Protein AF-A0A6I4MRI5-F1 (afdb_monomer)

Mean predicted aligned error: 11.66 Å

Radius of gyration: 29.88 Å; Cα contacts (8 Å, |Δi|>4): 204; chains: 1; bounding box: 65×43×69 Å

Structure (mmCIF, N/CA/C/O backbone):
data_AF-A0A6I4MRI5-F1
#
_entry.id   AF-A0A6I4MRI5-F1
#
loop_
_atom_site.group_PDB
_atom_site.id
_atom_site.type_symbol
_atom_site.label_atom_id
_atom_site.label_alt_id
_atom_site.label_comp_id
_atom_site.label_asym_id
_atom_site.label_entity_id
_atom_site.label_seq_id
_atom_site.pdbx_PDB_ins_code
_atom_site.Cartn_x
_atom_site.Cartn_y
_atom_site.Cartn_z
_atom_site.occupancy
_atom_site.B_iso_or_equiv
_atom_site.auth_seq_id
_atom_site.auth_comp_id
_atom_site.auth_asym_id
_atom_site.auth_atom_id
_atom_site.pdbx_PDB_model_num
ATOM 1 N N . MET A 1 1 ? 29.140 -4.963 -27.428 1.00 33.81 1 MET A N 1
ATOM 2 C CA . MET A 1 1 ? 29.908 -4.301 -26.354 1.00 33.81 1 MET A CA 1
ATOM 3 C C . MET A 1 1 ? 29.291 -2.925 -26.200 1.00 33.81 1 MET A C 1
ATOM 5 O O . MET A 1 1 ? 29.576 -2.049 -27.002 1.00 33.81 1 MET A O 1
ATOM 9 N N . PHE A 1 2 ? 28.302 -2.810 -25.313 1.00 41.22 2 PHE A N 1
ATOM 10 C CA . PHE A 1 2 ? 27.598 -1.553 -25.073 1.00 41.22 2 PHE A CA 1
ATOM 11 C C . PHE A 1 2 ? 28.586 -0.603 -24.410 1.00 41.22 2 PHE A C 1
ATOM 13 O O . PHE A 1 2 ? 29.162 -0.953 -23.381 1.00 41.22 2 PHE A O 1
ATOM 20 N N . ILE A 1 3 ? 28.848 0.545 -25.030 1.00 43.72 3 ILE A N 1
ATOM 21 C CA . ILE A 1 3 ? 29.574 1.599 -24.335 1.00 43.72 3 ILE A CA 1
ATOM 22 C C . ILE A 1 3 ? 28.574 2.204 -23.367 1.00 43.72 3 ILE A C 1
ATOM 24 O O . ILE A 1 3 ? 27.650 2.912 -23.763 1.00 43.72 3 ILE A O 1
ATOM 28 N N . ASP A 1 4 ? 28.740 1.807 -22.114 1.00 46.06 4 ASP A N 1
ATOM 29 C CA . ASP A 1 4 ? 28.057 2.353 -20.960 1.00 46.06 4 ASP A CA 1
ATOM 30 C C . ASP A 1 4 ? 28.423 3.843 -20.896 1.00 46.06 4 ASP A C 1
ATOM 32 O O . ASP A 1 4 ? 29.516 4.224 -20.474 1.00 46.06 4 ASP A O 1
ATOM 36 N N . LEU A 1 5 ? 27.558 4.697 -21.446 1.00 52.69 5 LEU A N 1
ATOM 37 C CA . LEU A 1 5 ? 27.639 6.129 -21.191 1.00 52.69 5 LEU A CA 1
ATOM 38 C C . LEU A 1 5 ? 27.436 6.301 -19.681 1.00 52.69 5 LEU A C 1
ATOM 40 O O . LEU A 1 5 ? 26.441 5.790 -19.161 1.00 52.69 5 LEU A O 1
ATOM 44 N N . PRO A 1 6 ? 28.331 6.992 -18.956 1.00 48.09 6 PRO A N 1
ATOM 45 C CA . PRO A 1 6 ? 28.143 7.176 -17.526 1.00 48.09 6 PRO A CA 1
ATOM 46 C C . PRO A 1 6 ? 26.797 7.883 -17.275 1.00 48.09 6 PRO A C 1
ATOM 48 O O . PRO A 1 6 ? 26.448 8.814 -18.005 1.00 48.09 6 PRO A O 1
ATOM 51 N N . PRO A 1 7 ? 26.026 7.478 -16.248 1.00 48.84 7 PRO A N 1
ATOM 52 C CA . PRO A 1 7 ? 24.670 7.977 -15.989 1.00 48.84 7 PRO A CA 1
ATOM 53 C C . PRO A 1 7 ? 24.622 9.432 -15.474 1.00 48.84 7 PRO A C 1
ATOM 55 O O . PRO A 1 7 ? 23.626 9.853 -14.889 1.00 48.84 7 PRO A O 1
ATOM 58 N N . GLY A 1 8 ? 25.689 10.210 -15.664 1.00 55.56 8 GLY A N 1
ATOM 59 C CA . GLY A 1 8 ? 25.851 11.563 -15.145 1.00 55.56 8 GLY A CA 1
ATOM 60 C C . GLY A 1 8 ? 26.642 12.469 -16.094 1.00 55.56 8 GLY A C 1
ATOM 61 O O . GLY A 1 8 ? 27.151 12.008 -17.116 1.00 55.56 8 GLY A O 1
ATOM 62 N N . PRO A 1 9 ? 26.732 13.773 -15.783 1.00 55.09 9 PRO A N 1
ATOM 63 C CA . PRO A 1 9 ? 27.431 14.737 -16.623 1.00 55.09 9 PRO A CA 1
ATOM 64 C C . PRO A 1 9 ? 28.915 14.359 -16.771 1.00 55.09 9 PRO A C 1
ATOM 66 O O . PRO A 1 9 ? 29.628 14.225 -15.777 1.00 55.09 9 PRO A O 1
ATOM 69 N N . ILE A 1 10 ? 29.379 14.195 -18.013 1.00 59.12 10 ILE A N 1
ATOM 70 C CA . ILE A 1 10 ? 30.791 13.939 -18.330 1.00 59.12 10 ILE A CA 1
ATOM 71 C C . ILE A 1 10 ? 31.568 15.254 -18.367 1.00 59.12 10 ILE A C 1
ATOM 73 O O . ILE A 1 10 ? 31.072 16.263 -18.874 1.00 59.12 10 ILE A O 1
ATOM 77 N N . ARG A 1 11 ? 32.792 15.250 -17.829 1.00 55.69 11 ARG A N 1
ATOM 78 C CA . ARG A 1 11 ? 33.719 16.379 -17.961 1.00 55.69 11 ARG A CA 1
ATOM 79 C C . ARG A 1 11 ? 34.261 16.405 -19.387 1.00 55.69 11 ARG A C 1
ATOM 81 O O . ARG A 1 11 ? 34.848 15.425 -19.842 1.00 55.69 11 ARG A O 1
ATOM 88 N N . MET A 1 12 ? 34.051 17.513 -20.089 1.00 55.28 12 MET A N 1
ATOM 89 C CA . MET A 1 12 ? 34.521 17.724 -21.458 1.00 55.28 12 MET A CA 1
ATOM 90 C C . MET A 1 12 ? 35.443 18.948 -21.466 1.00 55.28 12 MET A C 1
ATOM 92 O O . MET A 1 12 ? 34.992 20.018 -21.084 1.00 55.28 12 MET A O 1
ATOM 96 N N . TYR A 1 13 ? 36.706 18.748 -21.873 1.00 51.31 13 TYR A N 1
ATOM 97 C CA . TYR A 1 13 ? 37.784 19.733 -22.112 1.00 51.31 13 TYR A CA 1
ATOM 98 C C . TYR A 1 13 ? 37.975 20.851 -21.056 1.00 51.31 13 TYR A C 1
ATOM 100 O O . TYR A 1 13 ? 37.139 21.735 -20.901 1.00 51.31 13 TYR A O 1
ATOM 108 N N . GLU A 1 14 ? 39.131 20.874 -20.382 1.00 48.59 14 GLU A N 1
ATOM 109 C CA . GLU A 1 14 ? 39.659 22.125 -19.816 1.00 48.59 14 GLU A CA 1
ATOM 110 C C . GLU A 1 14 ? 40.300 22.916 -20.963 1.00 48.59 14 GLU A C 1
ATOM 112 O O . GLU A 1 14 ? 41.334 22.508 -21.496 1.00 48.59 14 GLU A O 1
ATOM 117 N N . ASP A 1 15 ? 39.685 24.028 -21.371 1.00 49.97 15 ASP A N 1
ATOM 118 C CA . ASP A 1 15 ? 40.381 25.002 -22.206 1.00 49.97 15 ASP A CA 1
ATOM 119 C C . ASP A 1 15 ? 41.461 25.672 -21.345 1.00 49.97 15 ASP A C 1
ATOM 121 O O . ASP A 1 15 ? 41.125 26.264 -20.316 1.00 49.97 15 ASP A O 1
ATOM 125 N N . PRO A 1 16 ? 42.753 25.616 -21.721 1.00 53.06 16 PRO A N 1
ATOM 126 C CA . PRO A 1 16 ? 43.812 26.287 -20.970 1.00 53.06 16 PRO A CA 1
ATOM 127 C C . PRO A 1 16 ? 43.633 27.816 -20.877 1.00 53.06 16 PRO A C 1
ATOM 129 O O . PRO A 1 16 ? 44.364 28.461 -20.123 1.00 53.06 16 PRO A O 1
ATOM 132 N N . TYR A 1 17 ? 42.673 28.398 -21.606 1.00 54.81 17 TYR A N 1
ATOM 133 C CA . TYR A 1 17 ? 42.327 29.817 -21.585 1.00 54.81 17 TYR A CA 1
ATOM 134 C C . TYR A 1 17 ? 40.904 30.134 -21.076 1.00 54.81 17 TYR A C 1
ATOM 136 O O . TYR A 1 17 ? 40.601 31.320 -20.930 1.00 54.81 17 TYR A O 1
ATOM 144 N N . ASP A 1 18 ? 40.051 29.144 -20.761 1.00 52.28 18 ASP A N 1
ATOM 145 C CA . ASP A 1 18 ? 38.676 29.366 -20.263 1.00 52.28 18 ASP A CA 1
ATOM 146 C C . ASP A 1 18 ? 38.301 28.386 -19.115 1.00 52.28 18 ASP A C 1
ATOM 148 O O . ASP A 1 18 ? 38.050 27.203 -19.354 1.00 52.28 18 ASP A O 1
ATOM 152 N N . PRO A 1 19 ? 38.298 28.843 -17.844 1.00 49.28 19 PRO A N 1
ATOM 153 C CA . PRO A 1 19 ? 38.380 27.974 -16.665 1.00 49.28 19 PRO A CA 1
ATOM 154 C C . PRO A 1 19 ? 37.096 27.337 -16.077 1.00 49.28 19 PRO A C 1
ATOM 156 O O . PRO A 1 19 ? 37.238 26.660 -15.053 1.00 49.28 19 PRO A O 1
ATOM 159 N N . PRO A 1 20 ? 35.850 27.467 -16.577 1.00 50.12 20 PRO A N 1
ATOM 160 C CA . PRO A 1 20 ? 34.783 26.619 -16.055 1.00 50.12 20 PRO A CA 1
ATOM 161 C C . PRO A 1 20 ? 34.774 25.259 -16.768 1.00 50.12 20 PRO A C 1
ATOM 163 O O . PRO A 1 20 ? 34.467 25.166 -17.952 1.00 50.12 20 PRO A O 1
ATOM 166 N N . VAL A 1 21 ? 35.045 24.189 -16.007 1.00 52.72 21 VAL A N 1
ATOM 167 C CA . VAL A 1 21 ? 34.838 22.784 -16.410 1.00 52.72 21 VAL A CA 1
ATOM 168 C C . VAL A 1 21 ? 33.462 22.640 -17.070 1.00 52.72 21 VAL A C 1
ATOM 170 O O . VAL A 1 21 ? 32.431 22.732 -16.398 1.00 52.72 21 VAL A O 1
ATOM 173 N N . SER A 1 22 ? 33.438 22.423 -18.386 1.00 49.62 22 SER A N 1
ATOM 174 C CA . SER A 1 22 ? 32.193 22.287 -19.134 1.00 49.62 22 SER A CA 1
ATOM 175 C C . SER A 1 22 ? 31.647 20.872 -18.961 1.00 49.62 22 SER A C 1
ATOM 177 O O . SER A 1 22 ? 32.184 19.886 -19.470 1.00 49.62 22 SER A O 1
ATOM 179 N N . TYR A 1 23 ? 30.567 20.760 -18.193 1.00 53.56 23 TYR A N 1
ATOM 180 C CA . TYR A 1 23 ? 29.761 19.549 -18.136 1.00 53.56 23 TYR A CA 1
ATOM 181 C C . TYR A 1 23 ? 28.760 19.604 -19.285 1.00 53.56 23 TYR A C 1
ATOM 183 O O . TYR A 1 23 ? 27.826 20.406 -19.262 1.00 53.56 23 TYR A O 1
ATOM 191 N N . SER A 1 24 ? 28.942 18.754 -20.293 1.00 56.44 24 SER A N 1
ATOM 192 C CA . SER A 1 24 ? 27.979 18.627 -21.388 1.00 56.44 24 SER A CA 1
ATOM 193 C C . SER A 1 24 ? 27.374 17.231 -21.399 1.00 56.44 24 SER A C 1
ATOM 195 O O . SER A 1 24 ? 28.030 16.240 -21.076 1.00 56.44 24 SER A O 1
ATOM 197 N N . TYR A 1 25 ? 26.085 17.153 -21.731 1.00 57.78 25 TYR A N 1
ATOM 198 C CA . TYR A 1 25 ? 25.455 15.864 -21.974 1.00 57.78 25 TYR A CA 1
ATOM 199 C C . TYR A 1 25 ? 26.025 15.283 -23.275 1.00 57.78 25 TYR A C 1
ATOM 201 O O . TYR A 1 25 ? 26.100 16.012 -24.271 1.00 57.78 25 TYR A O 1
ATOM 209 N N . PRO A 1 26 ? 26.422 13.999 -23.289 1.00 66.69 26 PRO A N 1
ATOM 210 C CA . PRO A 1 26 ? 26.902 13.345 -24.497 1.00 66.69 26 PRO A CA 1
ATOM 211 C C . PRO A 1 26 ? 25.845 13.474 -25.594 1.00 66.69 26 PRO A C 1
ATOM 213 O O . PRO A 1 26 ? 24.655 13.243 -25.360 1.00 66.69 26 PRO A O 1
ATOM 216 N N . GLN A 1 27 ? 26.274 13.879 -26.787 1.00 68.94 27 GLN A N 1
ATOM 217 C CA . GLN A 1 27 ? 25.355 14.060 -27.895 1.00 68.94 27 GLN A CA 1
ATOM 218 C C . GLN A 1 27 ? 24.817 12.699 -28.346 1.00 68.94 27 GLN A C 1
ATOM 220 O O . GLN A 1 27 ? 25.591 11.753 -28.528 1.00 68.94 27 GLN A O 1
ATOM 225 N N . PRO A 1 28 ? 23.492 12.576 -28.534 1.00 71.25 28 PRO A N 1
ATOM 226 C CA . PRO A 1 28 ? 22.912 11.353 -29.056 1.00 71.25 28 PRO A CA 1
ATOM 227 C C . PRO A 1 28 ? 23.473 11.067 -30.454 1.00 71.25 28 PRO A C 1
ATOM 229 O O . PRO A 1 28 ? 23.672 11.980 -31.251 1.00 71.25 28 PRO A O 1
ATOM 232 N N . GLY A 1 29 ? 23.731 9.792 -30.747 1.00 78.81 29 GLY A N 1
ATOM 233 C CA . GLY A 1 29 ? 24.264 9.380 -32.047 1.00 78.81 29 GLY A CA 1
ATOM 234 C C . GLY A 1 29 ? 25.791 9.381 -32.152 1.00 78.81 29 GLY A C 1
ATOM 235 O O . GLY A 1 29 ? 26.297 9.169 -33.247 1.00 78.81 29 GLY A O 1
ATOM 236 N N . PHE A 1 30 ? 26.535 9.574 -31.058 1.00 81.00 30 PHE A N 1
ATOM 237 C CA . PHE A 1 30 ? 27.999 9.468 -31.044 1.00 81.00 30 PHE A CA 1
ATOM 238 C C . PHE A 1 30 ? 28.494 8.435 -30.034 1.00 81.00 30 PHE A C 1
ATOM 240 O O . PHE A 1 30 ? 27.938 8.270 -28.948 1.00 81.00 30 PHE A O 1
ATOM 247 N N . LEU A 1 31 ? 29.569 7.746 -30.408 1.00 81.25 31 LEU A N 1
ATOM 248 C CA . LEU A 1 31 ? 30.321 6.858 -29.539 1.00 81.25 31 LEU A CA 1
ATOM 249 C C . LEU A 1 31 ? 31.353 7.682 -28.768 1.00 81.25 31 LEU A C 1
ATOM 251 O O . LEU A 1 31 ? 32.151 8.385 -29.387 1.00 81.25 31 LEU A O 1
ATOM 255 N N . TYR A 1 32 ? 31.364 7.562 -27.445 1.00 80.94 32 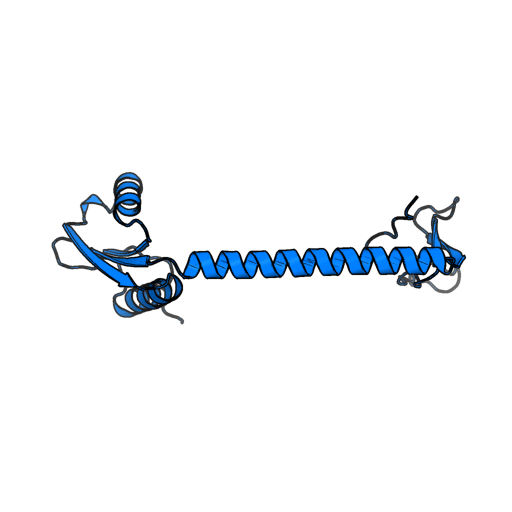TYR A N 1
ATOM 256 C CA . TYR A 1 32 ? 32.326 8.240 -26.578 1.00 80.94 32 TYR A CA 1
ATOM 257 C C . TYR A 1 32 ? 33.334 7.242 -26.008 1.00 80.94 32 TYR A C 1
ATOM 259 O O . TYR A 1 32 ? 32.973 6.108 -25.705 1.00 80.94 32 TYR A O 1
ATOM 267 N N . GLN A 1 33 ? 34.591 7.646 -25.850 1.00 81.00 33 GLN A N 1
ATOM 268 C CA . GLN A 1 33 ? 35.615 6.842 -25.172 1.00 81.00 33 GLN A CA 1
ATOM 269 C C . GLN A 1 33 ? 36.446 7.720 -24.230 1.00 81.00 33 GLN A C 1
ATOM 271 O O . GLN A 1 33 ? 36.592 8.915 -24.511 1.00 81.00 33 GLN A O 1
ATOM 276 N N . PRO A 1 34 ? 36.980 7.160 -23.127 1.00 80.25 34 PRO A N 1
ATOM 277 C CA . PRO A 1 34 ? 37.871 7.895 -22.242 1.00 80.25 34 PRO A CA 1
ATOM 278 C C . PRO A 1 34 ? 39.182 8.238 -22.962 1.00 80.25 34 PRO A C 1
ATOM 280 O O . PRO A 1 34 ? 39.722 7.419 -23.711 1.00 80.25 34 PRO A O 1
ATOM 283 N N . LEU A 1 35 ? 39.704 9.441 -22.732 1.00 77.75 35 LEU A N 1
ATOM 284 C CA . LEU A 1 35 ? 40.992 9.864 -23.268 1.00 77.75 35 LEU A CA 1
ATOM 285 C C . LEU A 1 35 ? 42.116 9.101 -22.552 1.00 77.75 35 LEU A C 1
ATOM 287 O O . LEU A 1 35 ? 42.139 9.039 -21.325 1.00 77.75 35 LEU A O 1
ATOM 291 N N . ALA A 1 36 ? 43.056 8.531 -23.310 1.00 77.56 36 ALA A N 1
ATOM 292 C CA . ALA A 1 36 ? 44.094 7.648 -22.765 1.00 77.56 36 ALA A CA 1
ATOM 293 C C . ALA A 1 36 ? 44.934 8.304 -21.653 1.00 77.56 36 ALA A C 1
ATOM 295 O O . ALA A 1 36 ? 45.213 7.667 -20.639 1.00 77.56 36 ALA A O 1
ATOM 296 N N . ASP A 1 37 ? 45.276 9.582 -21.824 1.00 78.31 37 ASP A N 1
ATOM 297 C CA . ASP A 1 37 ? 46.092 10.340 -20.868 1.00 78.31 37 ASP A CA 1
ATOM 298 C C . ASP A 1 37 ? 45.260 10.985 -19.745 1.00 78.31 37 ASP A C 1
ATOM 300 O O . ASP A 1 37 ? 45.808 11.435 -18.739 1.00 78.31 37 ASP A O 1
ATOM 304 N N . HIS A 1 38 ? 43.929 11.005 -19.889 1.00 73.69 38 HIS A N 1
ATOM 305 C CA . HIS A 1 38 ? 43.008 11.603 -18.927 1.00 73.69 38 HIS A CA 1
ATOM 306 C C . HIS A 1 38 ? 41.678 10.816 -18.872 1.00 73.69 38 HIS A C 1
ATOM 308 O O . HIS A 1 38 ? 40.695 11.218 -19.498 1.00 73.69 38 HIS A O 1
ATOM 314 N N . PRO A 1 39 ? 41.604 9.703 -18.114 1.00 73.88 39 PRO A N 1
ATOM 315 C CA . PRO A 1 39 ? 40.466 8.773 -18.142 1.00 73.88 39 PRO A CA 1
ATOM 316 C C . PRO A 1 39 ? 39.148 9.357 -17.605 1.00 73.88 39 PRO A C 1
ATOM 318 O O . PRO A 1 39 ? 38.079 8.818 -17.885 1.00 73.88 39 PRO A O 1
ATOM 321 N N . ASP A 1 40 ? 39.211 10.473 -16.875 1.00 69.38 40 ASP A N 1
ATOM 322 C CA . ASP A 1 40 ? 38.035 11.225 -16.418 1.00 69.38 40 ASP A CA 1
ATOM 323 C C . ASP A 1 40 ? 37.378 12.059 -17.536 1.00 69.38 40 ASP A C 1
ATOM 325 O O . ASP A 1 40 ? 36.315 12.651 -17.330 1.00 69.38 40 ASP A O 1
ATOM 329 N N . TYR A 1 41 ? 37.994 12.106 -18.721 1.00 68.38 41 TYR A N 1
ATOM 330 C CA . TYR A 1 41 ? 37.536 12.874 -19.873 1.00 68.38 41 TYR A CA 1
ATOM 331 C C . TYR A 1 41 ? 37.078 11.942 -20.981 1.00 68.38 41 TYR A C 1
ATOM 333 O O . TYR A 1 41 ? 37.815 11.066 -21.421 1.00 68.38 41 TYR A O 1
ATOM 341 N N . TRP A 1 42 ? 35.865 12.169 -21.468 1.00 74.38 42 TRP A N 1
ATOM 342 C CA . TRP A 1 42 ? 35.263 11.377 -22.533 1.00 74.38 42 TRP A CA 1
ATOM 343 C C . TRP A 1 42 ? 35.215 12.205 -23.804 1.00 74.38 42 TRP A C 1
ATOM 345 O O . TRP A 1 42 ? 34.804 13.354 -23.755 1.00 74.38 42 TRP A O 1
ATOM 355 N N . VAL A 1 43 ? 35.603 11.642 -24.944 1.00 77.62 43 VAL A N 1
ATOM 356 C CA . VAL A 1 43 ? 35.573 12.350 -26.233 1.00 77.62 43 VAL A CA 1
ATOM 357 C C . VAL A 1 43 ? 34.737 11.584 -27.256 1.00 77.62 43 VAL A C 1
ATOM 359 O O . VAL A 1 43 ? 34.755 10.349 -27.242 1.00 77.62 43 VAL A O 1
ATOM 362 N N . PRO A 1 44 ? 33.993 12.273 -28.143 1.00 82.31 44 PRO A N 1
ATOM 363 C CA . PRO A 1 44 ? 33.274 11.613 -29.222 1.00 82.31 44 PRO A CA 1
ATOM 364 C C . PRO A 1 44 ? 34.289 11.087 -30.242 1.00 82.31 44 PRO A C 1
ATOM 366 O O . PRO A 1 44 ? 34.965 11.861 -30.915 1.00 82.31 44 PRO A O 1
ATOM 369 N N . VAL A 1 45 ? 34.407 9.766 -30.360 1.00 83.62 45 VAL A N 1
ATOM 370 C CA . VAL A 1 45 ? 35.377 9.128 -31.265 1.00 83.62 45 VAL A CA 1
ATOM 371 C C . VAL A 1 45 ? 34.815 8.909 -32.667 1.00 83.62 45 VAL A C 1
ATOM 373 O O . VAL A 1 45 ? 35.568 8.921 -33.637 1.00 83.62 45 VAL A O 1
ATOM 376 N N . ARG A 1 46 ? 33.495 8.713 -32.795 1.00 87.25 46 ARG A N 1
ATOM 377 C CA . ARG A 1 46 ? 32.798 8.595 -34.088 1.00 87.25 46 ARG A CA 1
ATOM 378 C C . ARG A 1 46 ? 31.285 8.724 -33.942 1.00 87.25 46 ARG A C 1
ATOM 380 O O . ARG A 1 46 ? 30.748 8.507 -32.859 1.00 87.25 46 ARG A O 1
ATOM 387 N N . ALA A 1 47 ? 30.600 8.988 -35.052 1.00 85.50 47 ALA A N 1
ATOM 388 C CA . ALA A 1 47 ? 29.155 8.805 -35.136 1.00 85.50 47 ALA A CA 1
ATOM 389 C C . ALA A 1 47 ? 28.788 7.312 -35.009 1.00 85.50 47 ALA A C 1
ATOM 391 O O . ALA A 1 47 ? 29.520 6.430 -35.481 1.00 85.50 47 ALA A O 1
ATOM 392 N N . LEU A 1 48 ? 27.662 7.039 -34.355 1.00 84.06 48 LEU A N 1
ATOM 393 C CA . LEU A 1 48 ? 27.009 5.736 -34.365 1.00 84.06 48 LEU A CA 1
ATOM 394 C C . LEU A 1 48 ? 26.461 5.464 -35.767 1.00 84.06 48 LEU A C 1
ATOM 396 O O . LEU A 1 48 ? 26.024 6.379 -36.469 1.00 84.06 48 LEU A O 1
ATOM 400 N N . THR A 1 49 ? 26.490 4.204 -36.185 1.00 90.25 49 THR A N 1
ATOM 401 C CA . THR A 1 49 ? 25.826 3.794 -37.421 1.00 90.25 49 THR A CA 1
ATOM 402 C C . THR A 1 49 ? 24.311 3.865 -37.245 1.00 90.25 49 THR A C 1
ATOM 404 O O . THR A 1 49 ? 23.791 3.820 -36.129 1.00 90.25 49 THR A O 1
ATOM 407 N N . GLN A 1 50 ? 23.590 3.928 -38.363 1.00 86.06 50 GLN A N 1
ATOM 408 C CA . GLN A 1 50 ? 22.130 3.876 -38.348 1.00 86.06 50 GLN A CA 1
ATOM 409 C C . GLN A 1 50 ? 21.614 2.621 -37.615 1.00 86.06 50 GLN A C 1
ATOM 411 O O . GLN A 1 50 ? 20.687 2.713 -36.820 1.00 86.06 50 GLN A O 1
ATOM 416 N N . GLU A 1 51 ? 22.284 1.478 -37.793 1.00 87.88 51 GLU A N 1
ATOM 417 C CA . GLU A 1 51 ? 21.970 0.221 -37.103 1.00 87.88 51 GLU A CA 1
ATOM 418 C C . GLU A 1 51 ? 22.199 0.308 -35.581 1.00 87.88 51 GLU A C 1
ATOM 420 O O . GLU A 1 51 ? 21.366 -0.152 -34.803 1.00 87.88 51 GLU A O 1
ATOM 425 N N . GLU A 1 52 ? 23.291 0.937 -35.127 1.00 86.69 52 GLU A N 1
ATOM 426 C CA . GLU A 1 52 ? 23.574 1.141 -33.696 1.00 86.69 52 GLU A CA 1
ATOM 427 C C . GLU A 1 52 ? 22.541 2.071 -33.035 1.00 86.69 52 GLU A C 1
ATOM 429 O O . GLU A 1 52 ? 22.129 1.848 -31.888 1.00 86.69 52 GLU A O 1
ATOM 434 N N . ILE A 1 53 ? 22.100 3.102 -33.761 1.00 82.50 53 ILE A N 1
ATOM 435 C CA . ILE A 1 53 ? 21.047 4.025 -33.320 1.00 82.50 53 ILE A CA 1
ATOM 436 C C . ILE A 1 53 ? 19.719 3.275 -33.200 1.00 82.50 53 ILE A C 1
ATOM 438 O O . ILE A 1 53 ? 19.108 3.284 -32.131 1.00 82.50 53 ILE A O 1
ATOM 442 N N . GLU A 1 54 ? 19.308 2.565 -34.250 1.00 88.50 54 GLU A N 1
ATOM 443 C CA . GLU A 1 54 ? 18.061 1.794 -34.279 1.00 88.50 54 GLU A CA 1
ATOM 444 C C . GLU A 1 54 ? 18.032 0.693 -33.212 1.00 88.50 54 GLU A C 1
ATOM 446 O O . GLU A 1 54 ? 17.003 0.483 -32.563 1.00 88.50 54 GLU A O 1
ATOM 451 N N . ALA A 1 55 ? 19.162 0.024 -32.960 1.00 85.69 55 ALA A N 1
ATOM 452 C CA . ALA A 1 55 ? 19.291 -0.957 -31.886 1.00 85.69 55 ALA A CA 1
ATOM 453 C C . ALA A 1 55 ? 19.111 -0.311 -30.502 1.00 85.69 55 ALA A C 1
ATOM 455 O O . ALA A 1 55 ? 18.375 -0.834 -29.662 1.00 85.69 55 ALA A O 1
ATOM 456 N N . THR A 1 56 ? 19.724 0.855 -30.276 1.00 83.94 56 THR A N 1
ATOM 457 C CA . THR A 1 56 ? 19.591 1.610 -29.019 1.00 83.94 56 THR A CA 1
ATO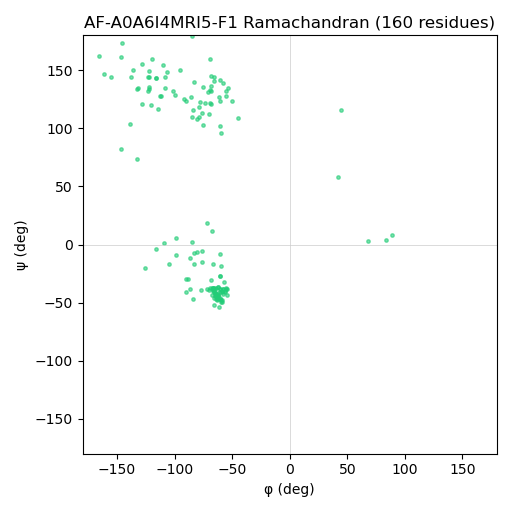M 458 C C . THR A 1 56 ? 18.152 2.080 -28.800 1.00 83.94 56 THR A C 1
ATOM 460 O O . THR A 1 56 ? 17.612 1.975 -27.697 1.00 83.94 56 THR A O 1
ATOM 463 N N . GLU A 1 57 ? 17.499 2.585 -29.845 1.00 88.12 57 GLU A N 1
ATOM 464 C CA . GLU A 1 57 ? 16.099 3.001 -29.784 1.00 88.12 57 GLU A CA 1
ATOM 465 C C . GLU A 1 57 ? 15.156 1.823 -29.544 1.00 88.12 57 GLU A C 1
ATOM 467 O O . GLU A 1 57 ? 14.213 1.948 -28.757 1.00 88.12 57 GLU A O 1
ATOM 472 N N . SER A 1 58 ? 15.434 0.680 -30.173 1.00 88.25 58 SER A N 1
ATOM 473 C CA . SER A 1 58 ? 14.678 -0.560 -29.995 1.00 88.25 58 SER A CA 1
ATOM 474 C C . SER A 1 58 ? 14.785 -1.087 -28.567 1.00 88.25 58 SER A C 1
ATOM 476 O O . SER A 1 58 ? 13.759 -1.435 -27.977 1.00 88.25 58 SER A O 1
ATOM 478 N N . GLU A 1 59 ? 15.982 -1.083 -27.974 1.00 88.38 59 GLU A N 1
ATOM 479 C CA . GLU A 1 59 ? 16.169 -1.496 -26.580 1.00 88.38 59 GLU A CA 1
ATOM 480 C C . GLU A 1 59 ? 15.473 -0.520 -25.623 1.00 88.38 59 GLU A C 1
ATOM 482 O O . GLU A 1 59 ? 14.653 -0.941 -24.810 1.00 88.38 59 GLU A O 1
ATOM 487 N N . ARG A 1 60 ? 15.638 0.797 -25.808 1.00 88.88 60 ARG A N 1
ATOM 488 C CA . ARG A 1 60 ? 14.897 1.808 -25.024 1.00 88.88 60 ARG A CA 1
ATOM 489 C C . ARG A 1 60 ? 13.383 1.656 -25.165 1.00 88.88 60 ARG A C 1
ATOM 491 O O . ARG A 1 60 ? 12.630 1.861 -24.213 1.00 88.88 60 ARG A O 1
ATOM 498 N N . ALA A 1 61 ? 12.892 1.327 -26.360 1.00 90.19 61 ALA A N 1
ATOM 499 C CA . ALA A 1 61 ? 11.474 1.072 -26.586 1.00 90.19 61 ALA A CA 1
ATOM 500 C C . ALA A 1 61 ? 11.006 -0.192 -25.853 1.00 90.19 61 ALA A C 1
ATOM 502 O O . ALA A 1 61 ? 9.911 -0.192 -25.286 1.00 90.19 61 ALA A O 1
ATOM 503 N N . ARG A 1 62 ? 11.825 -1.247 -25.828 1.00 93.88 62 ARG A N 1
ATOM 504 C CA . ARG A 1 62 ? 11.572 -2.473 -25.067 1.00 93.88 62 ARG A CA 1
ATOM 505 C C . ARG A 1 62 ? 11.552 -2.207 -23.562 1.00 93.88 62 ARG A C 1
ATOM 507 O O . ARG A 1 62 ? 10.602 -2.631 -22.908 1.00 93.88 62 ARG A O 1
ATOM 514 N N . GLU A 1 63 ? 12.520 -1.468 -23.031 1.00 94.56 63 GLU A N 1
ATOM 515 C CA . GLU A 1 63 ? 12.573 -1.059 -21.622 1.00 94.56 63 GLU A CA 1
ATOM 516 C C . GLU A 1 63 ? 11.337 -0.249 -21.228 1.00 94.56 63 GLU A C 1
ATOM 518 O O . GLU A 1 63 ? 10.665 -0.585 -20.256 1.00 94.56 63 GLU A O 1
ATOM 523 N N . ARG A 1 64 ? 10.953 0.755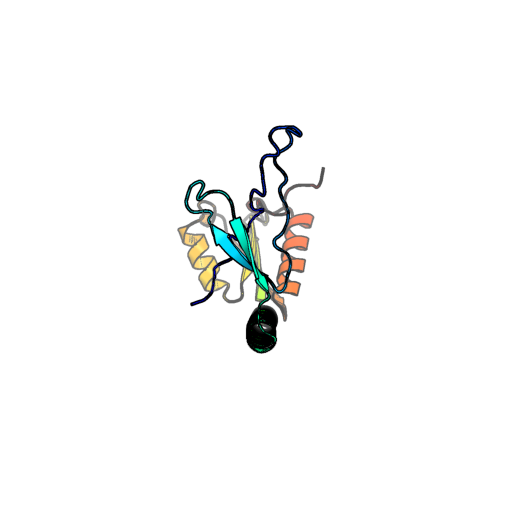 -22.032 1.00 96.06 64 ARG A N 1
ATOM 524 C CA . ARG A 1 64 ? 9.722 1.532 -21.801 1.00 96.06 64 ARG A CA 1
ATOM 525 C C . ARG A 1 64 ? 8.473 0.655 -21.793 1.00 96.06 64 ARG A C 1
ATOM 527 O O . ARG A 1 64 ? 7.587 0.856 -20.965 1.00 96.06 64 ARG A O 1
ATOM 534 N N . ARG A 1 65 ? 8.378 -0.321 -22.705 1.00 97.00 65 ARG A N 1
ATOM 535 C CA . ARG A 1 65 ? 7.266 -1.288 -22.724 1.00 97.00 65 ARG A CA 1
ATOM 536 C C . ARG A 1 65 ? 7.262 -2.150 -21.463 1.00 97.00 65 ARG A C 1
ATOM 538 O O . ARG A 1 65 ? 6.194 -2.349 -20.892 1.00 97.00 65 ARG A O 1
ATOM 545 N N . LEU A 1 66 ? 8.428 -2.624 -21.021 1.00 96.12 66 LEU A N 1
ATOM 546 C CA . LEU A 1 66 ? 8.568 -3.412 -19.797 1.00 96.12 66 LEU A CA 1
ATOM 547 C C . LEU A 1 66 ? 8.166 -2.598 -18.563 1.00 96.12 66 LEU A C 1
ATOM 549 O O . LEU A 1 66 ? 7.362 -3.076 -17.768 1.00 96.12 66 LEU A O 1
ATOM 553 N N . GLN A 1 67 ? 8.660 -1.367 -18.434 1.00 95.19 67 GLN A N 1
ATOM 554 C CA . GLN A 1 67 ? 8.297 -0.469 -17.341 1.00 95.19 67 GLN A CA 1
ATOM 555 C C . GLN A 1 67 ? 6.786 -0.216 -17.318 1.00 95.19 67 GLN A C 1
ATOM 557 O O . GLN A 1 67 ? 6.143 -0.418 -16.290 1.00 95.19 67 GLN A O 1
ATOM 562 N N . LYS A 1 68 ? 6.192 0.131 -18.466 1.00 96.62 68 LYS A N 1
ATOM 563 C CA . LYS A 1 68 ? 4.744 0.344 -18.578 1.00 96.62 68 LYS A CA 1
ATOM 564 C C . LYS A 1 68 ? 3.943 -0.906 -18.194 1.00 96.62 68 LYS A C 1
ATOM 566 O O . LYS A 1 68 ? 2.918 -0.797 -17.527 1.00 96.62 68 LYS A O 1
ATOM 571 N N . ALA A 1 69 ? 4.399 -2.094 -18.595 1.00 96.00 69 ALA A N 1
ATOM 572 C CA . ALA A 1 69 ? 3.760 -3.355 -18.223 1.00 96.00 69 ALA A CA 1
ATOM 573 C C . ALA A 1 69 ? 3.863 -3.632 -16.713 1.00 96.00 69 ALA A C 1
ATOM 575 O O . ALA A 1 69 ? 2.886 -4.052 -16.098 1.00 96.00 69 ALA A O 1
ATOM 576 N N . GLN A 1 70 ? 5.016 -3.353 -16.098 1.00 96.25 70 GLN A N 1
ATOM 577 C CA . GLN A 1 70 ? 5.198 -3.477 -14.649 1.00 96.25 70 GLN A CA 1
ATOM 578 C C . GLN A 1 70 ? 4.299 -2.509 -13.872 1.00 96.25 70 GLN A C 1
ATOM 580 O O . GLN A 1 70 ? 3.708 -2.894 -12.864 1.00 96.25 70 GLN A O 1
ATOM 585 N N . GLU A 1 71 ? 4.178 -1.264 -14.330 1.00 96.31 71 GLU A N 1
ATOM 586 C CA . GLU A 1 71 ? 3.291 -0.262 -13.733 1.00 96.31 71 GLU A CA 1
ATOM 587 C C . GLU A 1 71 ? 1.821 -0.689 -13.819 1.00 96.31 71 GLU A C 1
ATOM 589 O O . GLU A 1 71 ? 1.113 -0.635 -12.812 1.00 96.31 71 GLU A O 1
ATOM 594 N N . ALA A 1 72 ? 1.383 -1.194 -14.976 1.00 94.69 72 ALA A N 1
ATOM 595 C CA . ALA A 1 72 ? 0.032 -1.723 -15.156 1.00 94.69 72 ALA A CA 1
ATOM 596 C C . ALA A 1 72 ? -0.252 -2.914 -14.224 1.00 94.69 72 ALA A C 1
ATOM 598 O O . ALA A 1 72 ? -1.257 -2.910 -13.517 1.00 94.69 72 ALA A O 1
ATOM 599 N N . ALA A 1 73 ? 0.667 -3.881 -14.139 1.00 95.00 73 ALA A N 1
ATOM 600 C CA . ALA A 1 73 ? 0.520 -5.035 -13.249 1.00 95.00 73 ALA A CA 1
ATOM 601 C C . ALA A 1 73 ? 0.457 -4.628 -11.764 1.00 95.00 73 ALA A C 1
ATOM 603 O O . ALA A 1 73 ? -0.293 -5.209 -10.981 1.00 95.00 73 ALA A O 1
ATOM 604 N N . ARG A 1 74 ? 1.219 -3.604 -11.356 1.00 95.62 74 ARG A N 1
ATOM 605 C CA . ARG A 1 74 ? 1.142 -3.051 -9.993 1.00 95.62 74 ARG A CA 1
ATOM 606 C C . ARG A 1 74 ? -0.196 -2.368 -9.723 1.00 95.62 74 ARG A C 1
ATOM 608 O O . ARG A 1 74 ? -0.717 -2.505 -8.618 1.00 95.62 74 ARG A O 1
ATOM 615 N N . ALA A 1 75 ? -0.730 -1.631 -10.696 1.00 93.44 75 ALA A N 1
ATOM 616 C CA . ALA A 1 75 ? -2.039 -0.997 -10.579 1.00 93.44 75 ALA A CA 1
ATOM 617 C C . ALA A 1 75 ? -3.147 -2.049 -10.419 1.00 93.44 75 ALA A C 1
ATOM 619 O O . ALA A 1 75 ? -3.930 -1.959 -9.476 1.00 93.44 75 ALA A O 1
ATOM 620 N N . GLU A 1 76 ? -3.130 -3.092 -11.249 1.00 94.50 76 GLU A N 1
ATOM 621 C CA . GLU A 1 76 ? -4.068 -4.217 -11.171 1.00 94.50 76 GLU A CA 1
ATOM 622 C C . GLU A 1 76 ? -3.965 -4.954 -9.826 1.00 94.50 76 GLU A C 1
ATOM 624 O O . GLU A 1 76 ? -4.971 -5.191 -9.160 1.00 94.50 76 GLU A O 1
ATOM 629 N N . ALA A 1 77 ? -2.748 -5.250 -9.356 1.00 91.81 77 ALA A N 1
ATOM 630 C CA . ALA A 1 77 ? -2.547 -5.886 -8.054 1.00 91.81 77 ALA A CA 1
ATOM 631 C C . ALA A 1 77 ? -3.063 -5.021 -6.889 1.00 91.81 77 ALA A C 1
ATOM 633 O O . ALA A 1 77 ? -3.602 -5.548 -5.913 1.00 91.81 77 ALA A O 1
ATOM 634 N N . ARG A 1 78 ? -2.912 -3.692 -6.978 1.00 91.69 78 ARG A N 1
ATOM 635 C CA . ARG A 1 78 ? -3.441 -2.753 -5.981 1.00 91.69 78 ARG A CA 1
ATOM 636 C C . ARG A 1 78 ? -4.967 -2.735 -5.986 1.00 91.69 78 ARG A C 1
ATOM 638 O O . ARG A 1 78 ? -5.558 -2.759 -4.911 1.00 91.69 78 ARG A O 1
ATOM 645 N N . GLU A 1 79 ? -5.584 -2.714 -7.161 1.00 92.38 79 GLU A N 1
ATOM 646 C CA . GLU A 1 79 ? -7.039 -2.772 -7.317 1.00 92.38 79 GLU A CA 1
ATOM 647 C C . GLU A 1 79 ? -7.606 -4.095 -6.785 1.00 92.38 79 GLU A C 1
ATOM 649 O O . GLU A 1 79 ? -8.541 -4.102 -5.987 1.00 92.38 79 GLU A O 1
ATOM 654 N N . ALA A 1 80 ? -6.978 -5.222 -7.123 1.00 90.25 80 ALA A N 1
ATOM 655 C CA . ALA A 1 80 ? -7.360 -6.531 -6.602 1.00 90.25 80 ALA A CA 1
ATOM 656 C C . ALA A 1 80 ? -7.233 -6.613 -5.070 1.00 90.25 80 ALA A C 1
ATOM 658 O O . ALA A 1 80 ? -8.080 -7.210 -4.402 1.00 90.25 80 ALA A O 1
ATOM 659 N N . ALA A 1 81 ? -6.193 -6.000 -4.493 1.00 88.50 81 ALA A N 1
ATOM 660 C CA . ALA A 1 81 ? -6.031 -5.918 -3.044 1.00 88.50 81 ALA A CA 1
ATOM 661 C C . ALA A 1 81 ? -7.091 -5.022 -2.376 1.00 88.50 81 ALA A C 1
ATOM 663 O O . ALA A 1 81 ? -7.455 -5.274 -1.224 1.00 88.50 81 ALA A O 1
ATOM 664 N N . ASP A 1 82 ? -7.575 -3.995 -3.079 1.00 93.19 82 ASP A N 1
ATOM 665 C CA . ASP A 1 82 ? -8.608 -3.081 -2.593 1.00 93.19 82 ASP A CA 1
ATOM 666 C C . ASP A 1 82 ? -10.013 -3.688 -2.645 1.00 93.19 82 ASP A C 1
ATOM 668 O O . ASP A 1 82 ? -10.766 -3.562 -1.681 1.00 93.19 82 ASP A O 1
ATOM 672 N N . ASN A 1 83 ? -10.321 -4.450 -3.700 1.00 91.75 83 ASN A N 1
ATOM 673 C CA . ASN A 1 83 ? -11.592 -5.161 -3.906 1.00 91.75 83 ASN A CA 1
ATOM 674 C C . ASN A 1 83 ? -11.840 -6.321 -2.921 1.00 91.75 83 ASN A C 1
ATOM 676 O O . ASN A 1 83 ? -12.749 -7.137 -3.098 1.00 91.75 83 ASN A O 1
ATOM 680 N N . ARG A 1 84 ? -11.039 -6.419 -1.859 1.00 91.00 84 ARG A N 1
ATOM 681 C CA . ARG A 1 84 ? -11.238 -7.370 -0.775 1.00 91.00 84 ARG A CA 1
ATOM 682 C C . ARG A 1 84 ? -12.067 -6.738 0.340 1.00 91.00 84 ARG A C 1
ATOM 684 O O . ARG A 1 84 ? -11.654 -5.757 0.965 1.00 91.00 84 ARG A O 1
ATOM 691 N N . ARG A 1 85 ? -13.165 -7.418 0.686 1.00 95.19 85 ARG A N 1
ATOM 692 C CA . ARG A 1 85 ? -14.010 -7.080 1.837 1.00 95.19 85 ARG A CA 1
ATOM 693 C C . ARG A 1 85 ? -13.164 -6.901 3.098 1.00 95.19 85 ARG A C 1
ATOM 695 O O . ARG A 1 85 ? -12.429 -7.808 3.501 1.00 95.19 85 ARG A O 1
ATOM 702 N N . THR A 1 86 ? -13.281 -5.734 3.717 1.00 96.94 86 THR A N 1
ATOM 703 C CA . THR A 1 86 ? -12.463 -5.320 4.859 1.00 96.94 86 THR A CA 1
ATOM 704 C C . THR A 1 86 ? -13.374 -4.751 5.934 1.00 96.94 86 THR A C 1
ATOM 706 O O . THR A 1 86 ? -14.279 -3.980 5.640 1.00 96.94 86 THR A O 1
ATOM 709 N N . SER A 1 87 ? -13.167 -5.153 7.184 1.00 96.69 87 SER A N 1
ATOM 710 C CA . SER A 1 87 ? -13.927 -4.609 8.310 1.00 96.69 87 SER A CA 1
ATOM 711 C C . SER A 1 87 ? -13.198 -3.464 8.994 1.00 96.69 87 SER A C 1
ATOM 713 O O . SER A 1 87 ? -11.968 -3.476 9.050 1.00 96.69 87 SER A O 1
ATOM 715 N N . VAL A 1 88 ? -13.971 -2.543 9.560 1.00 97.50 88 VAL A N 1
ATOM 716 C CA . VAL A 1 88 ? -13.553 -1.614 10.613 1.00 97.50 88 VAL A CA 1
ATOM 717 C C . VAL A 1 88 ? -14.048 -2.188 11.933 1.00 97.50 88 VAL A C 1
ATOM 719 O O . VAL A 1 88 ? -15.226 -2.523 12.053 1.00 97.50 88 VAL A O 1
ATOM 722 N N . TYR A 1 89 ? -13.174 -2.308 12.925 1.00 96.38 89 TYR A N 1
ATOM 723 C CA . TYR A 1 89 ? -13.540 -2.747 14.266 1.00 96.38 89 TYR A CA 1
ATOM 724 C C . TYR A 1 89 ? -13.166 -1.705 15.312 1.00 96.38 89 TYR A C 1
ATOM 726 O O . TYR A 1 89 ? -12.193 -0.964 15.162 1.00 96.38 89 TYR A O 1
ATOM 734 N N . ARG A 1 90 ? -13.956 -1.672 16.382 1.00 96.56 90 ARG A N 1
ATOM 735 C CA . ARG A 1 90 ? -13.812 -0.780 17.530 1.00 96.56 90 ARG A CA 1
ATOM 736 C C . ARG A 1 90 ? -13.670 -1.617 18.791 1.00 96.56 90 ARG A C 1
ATOM 738 O O . ARG A 1 90 ? -14.435 -2.562 18.981 1.00 96.56 90 ARG A O 1
ATOM 745 N N . LEU A 1 91 ? -12.700 -1.2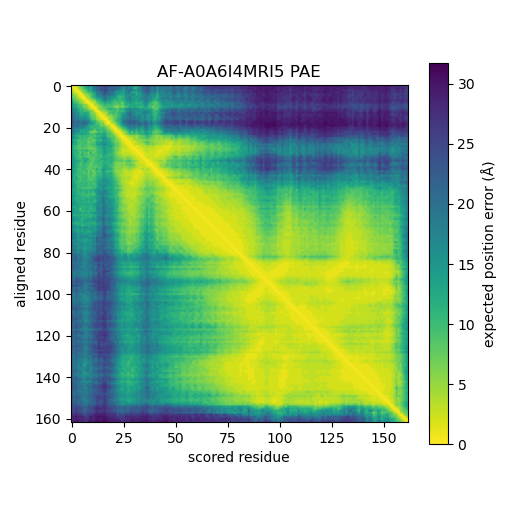57 19.622 1.00 96.19 91 LEU A N 1
ATOM 746 C CA . LEU A 1 91 ? -12.395 -1.902 20.897 1.00 96.19 91 LEU A CA 1
ATOM 747 C C . LEU A 1 91 ? -12.713 -0.925 22.027 1.00 96.19 91 LEU A C 1
ATOM 749 O O . LEU A 1 91 ? -12.230 0.210 21.982 1.00 96.19 91 LEU A O 1
ATOM 753 N N . ARG A 1 92 ? -13.499 -1.347 23.020 1.00 96.50 92 ARG A N 1
ATOM 754 C CA . ARG A 1 92 ? -13.891 -0.500 24.159 1.00 96.50 92 ARG A CA 1
ATOM 755 C C . ARG A 1 92 ? -13.613 -1.175 25.498 1.00 96.50 92 ARG A C 1
ATOM 757 O O . ARG A 1 92 ? -13.568 -2.407 25.569 1.00 96.50 92 ARG A O 1
ATOM 764 N N . ASN A 1 93 ? -13.435 -0.359 26.534 1.00 96.00 93 ASN A N 1
ATOM 765 C CA . ASN A 1 93 ? -13.319 -0.821 27.920 1.00 96.00 93 ASN A CA 1
ATOM 766 C C . ASN A 1 93 ? -14.690 -1.006 28.594 1.00 96.00 93 ASN A C 1
ATOM 768 O O . ASN A 1 93 ? -15.734 -0.760 27.990 1.00 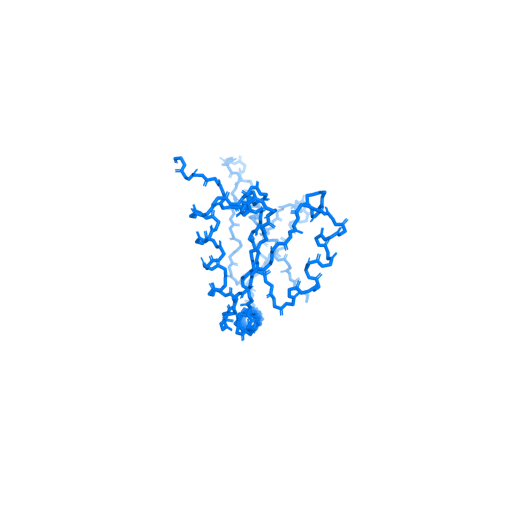96.00 93 ASN A O 1
ATOM 772 N N . GLU A 1 94 ? -14.686 -1.440 29.858 1.00 95.94 94 GLU A N 1
ATOM 773 C CA . GLU A 1 94 ? -15.902 -1.627 30.670 1.00 95.94 94 GLU A CA 1
ATOM 774 C C . GLU A 1 94 ? -16.707 -0.343 30.870 1.00 95.94 94 GLU A C 1
ATOM 776 O O . GLU A 1 94 ? -17.923 -0.394 31.040 1.00 95.94 94 GLU A O 1
ATOM 781 N N . GLN A 1 95 ? -16.042 0.811 30.828 1.00 93.88 95 GLN A N 1
ATOM 782 C CA . GLN A 1 95 ? -16.674 2.122 30.950 1.00 93.88 95 GLN A CA 1
ATOM 783 C C . GLN A 1 95 ? -17.308 2.590 29.627 1.00 93.88 95 GLN A C 1
ATOM 785 O O . GLN A 1 95 ? -18.012 3.598 29.607 1.00 93.88 95 GLN A O 1
ATOM 790 N N . GLY A 1 96 ? -17.104 1.850 28.532 1.00 92.06 96 GLY A N 1
ATOM 791 C CA . GLY A 1 96 ? -17.567 2.199 27.191 1.00 92.06 96 GLY A CA 1
ATOM 792 C C . GLY A 1 96 ? -16.634 3.148 26.432 1.00 92.06 96 GLY A C 1
ATOM 793 O O . GLY A 1 96 ? -16.954 3.526 25.301 1.00 92.06 96 GLY A O 1
ATOM 794 N N . ASP A 1 97 ? -15.477 3.503 26.999 1.00 93.00 97 ASP A N 1
ATOM 795 C CA . ASP A 1 97 ? -14.489 4.356 26.344 1.00 93.00 97 ASP A CA 1
ATOM 796 C C . ASP A 1 97 ? -13.861 3.632 25.158 1.00 93.00 97 ASP A C 1
ATOM 798 O O . ASP A 1 97 ? -13.465 2.463 25.235 1.00 93.00 97 ASP A O 1
ATOM 802 N N . LEU A 1 98 ? -13.719 4.354 24.050 1.00 94.88 98 LEU A N 1
ATOM 803 C CA . LEU A 1 98 ? -13.100 3.819 22.852 1.00 94.88 98 LEU A CA 1
ATOM 804 C C . LEU A 1 98 ? -11.577 3.758 23.017 1.00 94.88 98 LEU A C 1
ATOM 806 O O . LEU A 1 98 ? -10.881 4.774 23.062 1.00 94.88 98 LEU A O 1
ATOM 810 N N . LEU A 1 99 ? -11.053 2.539 23.063 1.00 94.50 99 LEU A N 1
ATOM 811 C CA . LEU A 1 99 ? -9.628 2.275 23.216 1.00 94.50 99 LEU A CA 1
ATOM 812 C C . LEU A 1 99 ? -8.910 2.330 21.872 1.00 94.50 99 LEU A C 1
ATOM 814 O O . LEU A 1 99 ? -7.860 2.960 21.754 1.00 94.50 99 LEU A O 1
ATOM 818 N N . TYR A 1 100 ? -9.469 1.666 20.859 1.00 94.81 100 TYR A N 1
ATOM 819 C CA . TYR A 1 100 ? -8.805 1.506 19.572 1.00 94.81 100 TYR A CA 1
ATOM 820 C C . TYR A 1 100 ? -9.792 1.281 18.426 1.00 94.81 100 TYR A C 1
ATOM 822 O O . TYR A 1 100 ? -10.792 0.577 18.578 1.00 94.81 100 TYR A O 1
ATOM 830 N N . VAL A 1 101 ? -9.463 1.831 17.259 1.00 95.69 101 VAL A N 1
ATOM 831 C CA . VAL A 1 101 ? -10.134 1.568 15.983 1.00 95.69 101 VAL A CA 1
ATOM 832 C C . VAL A 1 101 ? -9.106 1.069 14.983 1.00 95.69 101 VAL A C 1
ATOM 834 O O . VAL A 1 101 ? -8.029 1.655 14.849 1.00 95.69 101 VAL A O 1
ATOM 837 N N . GLY A 1 102 ? -9.439 -0.014 14.288 1.00 95.00 102 GLY A N 1
ATOM 838 C CA . GLY A 1 102 ? -8.569 -0.607 13.283 1.00 95.00 102 GLY A CA 1
ATOM 839 C C . GLY A 1 102 ? -9.344 -1.229 12.130 1.00 95.00 102 GLY A C 1
ATOM 840 O O . GLY A 1 102 ? -10.512 -1.585 12.281 1.00 95.00 102 GLY A O 1
ATOM 841 N N . ILE A 1 103 ? -8.670 -1.448 11.000 1.00 96.50 103 ILE A N 1
ATOM 842 C CA . ILE A 1 103 ? -9.201 -2.267 9.902 1.00 96.50 103 ILE A CA 1
ATOM 843 C C . ILE A 1 103 ? -8.537 -3.635 9.776 1.00 96.50 103 ILE A C 1
ATOM 845 O O . ILE A 1 103 ? -7.350 -3.819 10.060 1.00 96.50 103 ILE A O 1
ATOM 849 N N . SER A 1 104 ? -9.299 -4.624 9.313 1.00 95.19 104 SER A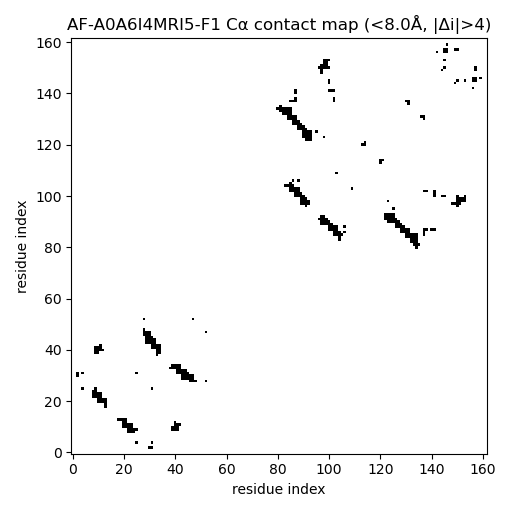 N 1
ATOM 850 C CA . SER A 1 104 ? -8.761 -5.929 8.926 1.00 95.19 104 SER A CA 1
ATOM 851 C C . SER A 1 104 ? -9.723 -6.700 8.025 1.00 95.19 104 SER A C 1
ATOM 853 O O . SER A 1 104 ? -10.940 -6.642 8.196 1.00 95.19 104 SER A O 1
ATOM 855 N N . ALA A 1 105 ? -9.169 -7.489 7.102 1.00 94.12 105 ALA A N 1
ATOM 856 C CA . ALA A 1 105 ? -9.922 -8.510 6.372 1.00 94.12 105 ALA A CA 1
ATOM 857 C C . ALA A 1 105 ? -10.055 -9.823 7.172 1.00 94.12 105 ALA A C 1
ATOM 859 O O . ALA A 1 105 ? -10.901 -10.656 6.860 1.00 94.12 105 ALA A O 1
ATOM 860 N N . THR A 1 106 ? -9.224 -10.013 8.203 1.00 93.44 106 THR A N 1
ATOM 861 C CA . THR A 1 106 ? -9.260 -11.142 9.149 1.00 93.44 106 THR A CA 1
ATOM 862 C C . THR A 1 106 ? -9.153 -10.629 10.593 1.00 93.44 106 THR A C 1
ATOM 864 O O . THR A 1 106 ? -8.102 -10.749 11.230 1.00 93.44 106 THR A O 1
ATOM 867 N N . PRO A 1 107 ? -10.215 -10.011 11.144 1.00 93.44 107 PRO A N 1
ATOM 868 C CA . PRO A 1 107 ? -10.172 -9.387 12.471 1.00 93.44 107 PRO A CA 1
ATOM 869 C C . PRO A 1 107 ? -9.706 -10.312 13.600 1.00 93.44 107 PRO A C 1
ATOM 871 O O . PRO A 1 107 ? -8.815 -9.894 14.334 1.00 93.44 107 PRO A O 1
ATOM 874 N N . PRO A 1 108 ? -10.149 -11.584 13.693 1.00 93.19 108 PRO A N 1
ATOM 875 C CA . PRO A 1 108 ? -9.711 -12.473 14.773 1.00 93.19 108 PRO A CA 1
ATOM 876 C C . PRO A 1 108 ? -8.194 -12.681 14.834 1.00 93.19 108 PRO A C 1
ATOM 878 O O . PRO A 1 108 ? -7.608 -12.692 15.912 1.00 93.19 108 PRO A O 1
ATOM 881 N N . GLN A 1 109 ? -7.529 -12.780 13.677 1.00 93.56 109 GLN A N 1
ATOM 882 C CA . GLN A 1 109 ? -6.067 -12.898 13.618 1.00 93.56 109 GLN A CA 1
ATOM 883 C C . GLN A 1 109 ? -5.385 -11.617 14.106 1.00 93.56 109 GLN A C 1
ATOM 885 O O . GLN A 1 109 ? -4.351 -11.661 14.772 1.00 93.56 109 GLN A O 1
ATOM 890 N N . ARG A 1 110 ? -5.974 -10.459 13.787 1.00 93.25 110 ARG A N 1
ATOM 891 C CA . ARG A 1 110 ? -5.461 -9.161 14.222 1.00 93.25 110 ARG A CA 1
ATOM 892 C C . ARG A 1 110 ? -5.643 -8.955 15.725 1.00 93.25 110 ARG A C 1
ATOM 894 O O . ARG A 1 110 ? -4.730 -8.454 16.371 1.00 93.25 110 ARG A O 1
ATOM 901 N N . TRP A 1 111 ? -6.771 -9.387 16.275 1.00 94.25 111 TRP A N 1
ATOM 902 C CA . TRP A 1 111 ? -7.056 -9.357 17.707 1.00 94.25 111 TRP A CA 1
ATOM 903 C C . TRP A 1 111 ? -6.126 -10.268 18.496 1.00 94.25 111 TRP A C 1
ATOM 905 O O . TRP A 1 111 ? -5.553 -9.819 19.477 1.00 94.25 111 TRP A O 1
ATOM 915 N N . ALA A 1 112 ? -5.881 -11.494 18.023 1.00 93.62 112 ALA A N 1
ATOM 916 C CA . ALA A 1 112 ? -4.901 -12.388 18.640 1.00 93.62 112 ALA A CA 1
ATOM 917 C C . ALA A 1 112 ? -3.507 -11.742 18.708 1.00 93.62 112 ALA A C 1
ATOM 919 O O . ALA A 1 112 ? -2.836 -11.812 19.733 1.00 93.62 112 ALA A O 1
ATOM 920 N N . LYS A 1 113 ? -3.103 -11.038 17.644 1.00 92.75 113 LYS A N 1
ATOM 921 C CA . LYS A 1 113 ? -1.853 -10.272 17.629 1.00 92.75 113 LYS A CA 1
ATOM 922 C C . LYS A 1 113 ? -1.869 -9.105 18.625 1.00 92.75 113 LYS A C 1
ATOM 924 O O . LYS A 1 113 ? -0.879 -8.867 19.310 1.00 92.75 113 LYS A O 1
ATOM 929 N N . HIS A 1 114 ? -2.976 -8.372 18.729 1.00 92.19 114 HIS A N 1
ATOM 930 C CA . HIS A 1 114 ? -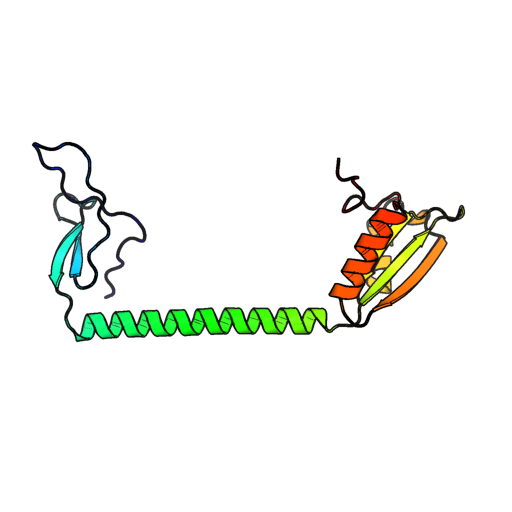3.104 -7.302 19.720 1.00 92.19 114 HIS A CA 1
ATOM 931 C C . HIS A 1 114 ? -3.073 -7.832 21.153 1.00 92.19 114 HIS A C 1
ATOM 933 O O . HIS A 1 114 ? -2.378 -7.244 21.974 1.00 92.19 114 HIS A O 1
ATOM 939 N N . ALA A 1 115 ? -3.693 -8.982 21.411 1.00 92.38 115 ALA A N 1
ATOM 940 C CA . ALA A 1 115 ? -3.653 -9.652 22.705 1.00 92.38 115 ALA A CA 1
ATOM 941 C C . ALA A 1 115 ? -2.238 -9.971 23.187 1.00 92.38 115 ALA A C 1
ATOM 943 O O . ALA A 1 115 ? -1.977 -9.939 24.385 1.00 92.38 115 ALA A O 1
ATOM 944 N N . THR A 1 116 ? -1.318 -10.248 22.263 1.00 95.19 116 THR A N 1
ATOM 945 C CA . THR A 1 116 ? 0.081 -10.538 22.596 1.00 95.19 116 THR A CA 1
ATOM 946 C C . THR A 1 116 ? 0.980 -9.303 22.634 1.00 95.19 116 THR A C 1
ATOM 948 O O . THR A 1 116 ? 1.979 -9.306 23.340 1.00 95.19 116 THR A O 1
ATOM 951 N N . GLU A 1 117 ? 0.676 -8.264 21.850 1.00 93.69 117 GLU A N 1
ATOM 952 C CA . GLU A 1 117 ? 1.586 -7.126 21.634 1.00 93.69 117 GLU A CA 1
ATOM 953 C C . GLU A 1 117 ? 1.195 -5.848 22.383 1.00 93.69 117 GLU A C 1
ATOM 955 O O . GLU A 1 117 ? 1.990 -4.908 22.433 1.00 93.69 117 GLU A O 1
ATOM 960 N N . LYS A 1 118 ? -0.046 -5.742 22.870 1.00 92.50 118 LYS A N 1
ATOM 961 C CA . LYS A 1 118 ? -0.585 -4.498 23.427 1.00 92.50 118 LYS A CA 1
ATOM 962 C C . LYS A 1 118 ? -0.864 -4.653 24.912 1.00 92.50 118 LYS A C 1
ATOM 964 O O . LYS A 1 118 ? -1.751 -5.398 25.306 1.00 92.50 118 LYS A O 1
ATOM 969 N N . GLU A 1 119 ? -0.147 -3.876 25.717 1.00 93.62 119 GLU A N 1
ATOM 970 C CA . GLU A 1 119 ? -0.286 -3.857 27.179 1.00 93.62 119 GLU A CA 1
ATOM 971 C C . GLU A 1 119 ? -1.693 -3.449 27.638 1.00 93.62 119 GLU A C 1
ATOM 973 O O . GLU A 1 119 ? -2.142 -3.891 28.687 1.00 93.62 119 GLU A O 1
ATOM 978 N N . TRP A 1 120 ? -2.407 -2.659 26.831 1.00 93.44 120 TRP A N 1
ATOM 979 C CA . TRP A 1 120 ? -3.785 -2.230 27.086 1.00 93.44 120 TRP A CA 1
ATOM 980 C C . TRP A 1 120 ? -4.853 -3.241 26.659 1.00 93.44 120 TRP A C 1
ATOM 982 O O . TRP A 1 120 ? -6.032 -3.037 26.933 1.00 93.44 120 TRP A O 1
ATOM 992 N N . TRP A 1 121 ? -4.489 -4.330 25.971 1.00 95.12 121 TRP A N 1
ATOM 993 C CA . TRP A 1 121 ? -5.466 -5.328 25.526 1.00 95.12 121 TRP A CA 1
A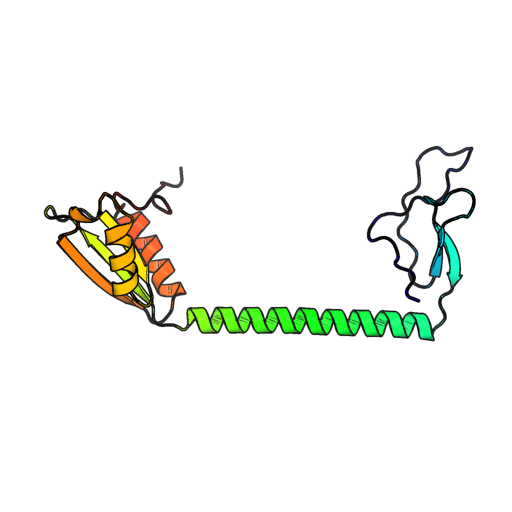TOM 994 C C . TRP A 1 121 ? -6.348 -5.896 26.653 1.00 95.12 121 TRP A C 1
ATOM 996 O O . TRP A 1 121 ? -7.541 -6.071 26.408 1.00 95.12 121 TRP A O 1
ATOM 1006 N N . PRO A 1 122 ? -5.835 -6.152 27.876 1.00 95.94 122 PRO A N 1
ATOM 1007 C CA . PRO A 1 122 ? -6.666 -6.615 28.987 1.00 95.94 122 PRO A CA 1
ATOM 1008 C C . PRO A 1 122 ? -7.805 -5.661 29.374 1.00 95.94 122 PRO A C 1
ATOM 1010 O O . PRO A 1 122 ? -8.742 -6.100 30.028 1.00 95.94 122 PRO A O 1
ATOM 1013 N N . GLU A 1 123 ? -7.751 -4.382 28.982 1.00 95.31 123 GLU A N 1
ATOM 1014 C CA . GLU A 1 123 ? -8.840 -3.424 29.212 1.00 95.31 123 GLU A CA 1
ATOM 1015 C C . GLU A 1 123 ? -10.028 -3.630 28.253 1.00 95.31 123 GLU A C 1
ATOM 1017 O O . GLU A 1 123 ? -11.092 -3.069 28.488 1.00 95.31 123 GLU A O 1
ATOM 1022 N N . VAL A 1 124 ? -9.873 -4.392 27.161 1.00 95.81 124 VAL A N 1
ATOM 1023 C CA . VAL A 1 124 ? -10.909 -4.567 26.131 1.00 95.81 124 VAL A CA 1
ATOM 1024 C C . VAL A 1 124 ? -11.979 -5.550 26.602 1.00 95.81 124 VAL A C 1
ATOM 1026 O O . VAL A 1 124 ? -11.686 -6.721 26.839 1.00 95.81 124 VAL A O 1
ATOM 1029 N N . VAL A 1 125 ? -13.236 -5.107 26.629 1.00 96.00 125 VAL A N 1
ATOM 1030 C CA . VAL A 1 125 ? -14.387 -5.967 26.972 1.00 96.00 125 VAL A CA 1
ATOM 1031 C C . VAL A 1 125 ? -15.496 -5.965 25.926 1.00 96.00 125 VAL A C 1
ATOM 1033 O O . VAL A 1 125 ? -16.283 -6.907 25.880 1.00 96.00 125 VAL A O 1
ATOM 1036 N N . ASP A 1 126 ? -15.544 -4.944 25.068 1.00 95.19 126 ASP A N 1
ATOM 1037 C CA . ASP A 1 126 ? -16.495 -4.859 23.961 1.00 95.19 126 ASP A CA 1
ATOM 1038 C C . ASP A 1 126 ? -15.763 -4.728 22.622 1.00 95.19 126 ASP A C 1
ATOM 1040 O O . ASP A 1 126 ? -14.809 -3.954 22.470 1.00 95.19 126 ASP A O 1
ATOM 1044 N N . LEU A 1 127 ? -16.240 -5.502 21.645 1.00 95.00 127 LEU A N 1
ATOM 1045 C CA . LEU A 1 127 ? -15.779 -5.482 20.265 1.00 95.00 127 LEU A CA 1
ATOM 1046 C C . LEU A 1 127 ? -16.976 -5.322 19.334 1.00 95.00 127 LEU A C 1
ATOM 1048 O O . LEU A 1 127 ? -17.843 -6.190 19.253 1.00 95.00 127 LEU A O 1
ATOM 1052 N N . SER A 1 128 ? -16.956 -4.258 18.539 1.00 95.12 128 SER A N 1
ATOM 1053 C CA . SER A 1 128 ? -17.898 -4.070 17.432 1.00 95.12 128 SER A CA 1
ATOM 1054 C C . SER A 1 128 ? -17.147 -4.065 16.109 1.00 95.12 128 SER A C 1
ATOM 1056 O O . SER A 1 128 ? -16.020 -3.577 16.031 1.00 95.12 128 SER A O 1
ATOM 1058 N N . LEU A 1 129 ? -17.751 -4.633 15.065 1.00 96.00 129 LEU A N 1
ATOM 1059 C CA . LEU A 1 129 ? -17.175 -4.666 13.724 1.00 96.00 129 LEU A CA 1
ATOM 1060 C C . LEU A 1 129 ? -18.235 -4.372 12.668 1.00 96.00 129 LEU A C 1
ATOM 1062 O O . LEU A 1 129 ? -19.378 -4.810 12.775 1.00 96.00 129 LEU A O 1
ATOM 1066 N N . GLU A 1 130 ? -17.817 -3.672 11.626 1.00 96.56 130 GLU A N 1
ATOM 1067 C CA . GLU A 1 130 ? -18.625 -3.325 10.466 1.00 96.56 130 GLU A CA 1
ATOM 1068 C C . GLU A 1 130 ? -17.840 -3.664 9.203 1.00 96.56 130 GLU A C 1
ATOM 1070 O O . GLU A 1 130 ? -16.643 -3.392 9.118 1.00 96.56 130 GLU A O 1
ATOM 1075 N N . TRP A 1 131 ? -18.490 -4.298 8.230 1.00 96.94 131 TRP A N 1
ATOM 1076 C CA . TRP A 1 131 ? -17.838 -4.756 7.008 1.00 96.94 131 T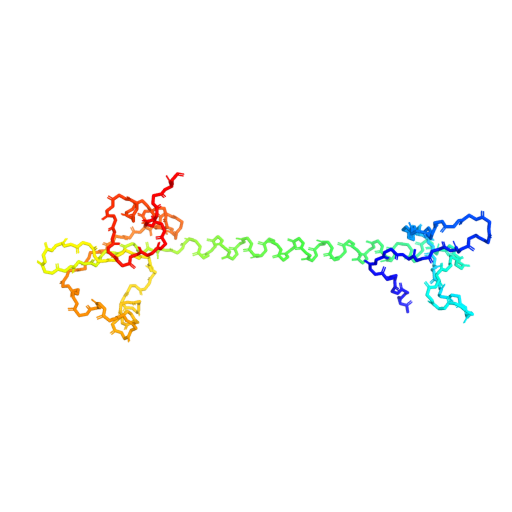RP A CA 1
ATOM 1077 C C . TRP A 1 131 ? -18.106 -3.822 5.832 1.00 96.94 131 TRP A C 1
ATOM 1079 O O . TRP A 1 131 ? -19.262 -3.581 5.500 1.00 96.94 131 TRP A O 1
ATOM 1089 N N . PHE A 1 132 ? -17.043 -3.458 5.122 1.00 96.50 132 PHE A N 1
ATOM 1090 C CA . PHE A 1 132 ? -17.076 -2.672 3.891 1.00 96.50 132 PHE A CA 1
ATOM 1091 C C . PHE A 1 132 ? -16.684 -3.528 2.691 1.00 96.50 132 PHE A C 1
ATOM 1093 O O . PHE A 1 132 ? -15.992 -4.544 2.843 1.00 96.50 132 PHE A O 1
ATOM 1100 N N . ALA A 1 133 ? -17.156 -3.144 1.505 1.00 95.06 133 ALA A N 1
ATOM 1101 C CA . ALA A 1 133 ? -16.910 -3.902 0.285 1.00 95.06 133 ALA A CA 1
ATOM 1102 C C . ALA A 1 133 ? -15.435 -3.815 -0.120 1.00 95.06 133 ALA A C 1
ATOM 1104 O O . ALA A 1 133 ? -14.857 -4.824 -0.529 1.00 95.06 133 ALA A O 1
ATOM 1105 N N . THR A 1 134 ? -14.824 -2.645 0.078 1.00 96.19 134 THR A N 1
ATOM 1106 C CA . THR A 1 134 ? -13.422 -2.391 -0.265 1.00 96.19 134 THR A CA 1
ATOM 1107 C C . THR A 1 134 ? -12.580 -2.000 0.945 1.00 96.19 134 THR A C 1
ATOM 1109 O O . THR A 1 134 ? -13.072 -1.555 1.989 1.00 96.19 134 THR A O 1
ATOM 1112 N N . ARG A 1 135 ? -11.261 -2.158 0.808 1.00 95.44 135 ARG A N 1
ATOM 1113 C CA . ARG A 1 135 ? -10.299 -1.679 1.803 1.00 95.44 135 ARG A CA 1
ATOM 1114 C C . ARG A 1 135 ? -10.287 -0.151 1.875 1.00 95.44 135 ARG A C 1
ATOM 1116 O O . ARG A 1 135 ? -10.152 0.386 2.972 1.00 95.44 135 ARG A O 1
ATOM 1123 N N . THR A 1 136 ? -10.434 0.539 0.748 1.00 95.44 136 THR A N 1
ATOM 1124 C CA . THR A 1 136 ? -10.464 2.006 0.669 1.00 95.44 136 THR A CA 1
ATOM 1125 C C . THR A 1 136 ? -11.641 2.590 1.446 1.00 95.44 136 THR A C 1
ATOM 1127 O O . THR A 1 136 ? -11.448 3.533 2.213 1.00 95.44 136 THR A O 1
ATOM 1130 N N . GLU A 1 137 ? -12.832 1.998 1.335 1.00 94.94 137 GLU A N 1
ATOM 1131 C CA . GLU A 1 137 ? -13.992 2.380 2.153 1.00 94.94 137 GLU A CA 1
ATOM 1132 C C . GLU A 1 137 ? -13.713 2.196 3.649 1.00 94.94 137 GLU A C 1
ATOM 1134 O O . GLU A 1 137 ? -13.923 3.117 4.441 1.00 94.94 137 GLU A O 1
ATOM 1139 N N . ALA A 1 138 ? -13.174 1.035 4.038 1.00 96.44 138 ALA A N 1
ATOM 1140 C CA . ALA A 1 138 ? -12.827 0.764 5.430 1.00 96.44 138 ALA A CA 1
ATOM 1141 C C . ALA A 1 138 ? -11.782 1.760 5.967 1.00 96.44 138 ALA A C 1
ATOM 1143 O O . ALA A 1 138 ? -11.920 2.239 7.088 1.00 96.44 138 ALA A O 1
ATOM 1144 N N . LEU A 1 139 ? -10.764 2.115 5.173 1.00 94.62 139 LEU A N 1
ATOM 1145 C CA . LEU A 1 139 ? -9.759 3.126 5.533 1.00 94.62 139 LEU A CA 1
ATOM 1146 C C . LEU A 1 139 ? -10.386 4.507 5.745 1.00 94.62 139 LEU A C 1
ATOM 1148 O O . LEU A 1 139 ? -10.052 5.197 6.708 1.00 94.62 139 LEU A O 1
ATOM 1152 N N . ALA A 1 140 ? -11.299 4.920 4.863 1.00 94.56 140 ALA A N 1
ATOM 1153 C CA . ALA A 1 140 ? -11.995 6.194 5.002 1.00 94.56 140 ALA A CA 1
ATOM 1154 C C . ALA A 1 140 ? -12.826 6.236 6.295 1.00 94.56 140 ALA A C 1
ATOM 1156 O O . ALA A 1 140 ? -12.791 7.234 7.021 1.00 94.56 140 ALA A O 1
ATOM 1157 N N . MET A 1 141 ? -13.511 5.133 6.609 1.00 96.06 141 MET A N 1
ATOM 1158 C CA . MET A 1 141 ? -14.332 4.997 7.811 1.00 96.06 141 MET A CA 1
ATOM 1159 C C . MET A 1 141 ? -13.512 4.881 9.096 1.00 96.06 141 MET A C 1
ATOM 1161 O O . MET A 1 141 ? -13.880 5.487 10.098 1.00 96.06 141 MET A O 1
ATOM 1165 N N . GLU A 1 142 ? -12.379 4.179 9.077 1.00 95.81 142 GLU A N 1
ATOM 1166 C CA . GLU A 1 142 ? -11.413 4.156 10.181 1.00 95.81 142 GLU A CA 1
ATOM 1167 C C . GLU A 1 142 ? -10.886 5.562 10.461 1.00 95.81 142 GLU A C 1
ATOM 1169 O O . GLU A 1 142 ? -10.931 6.029 11.596 1.00 95.81 142 GLU A O 1
ATOM 1174 N N . ALA A 1 143 ? -10.443 6.274 9.424 1.00 93.38 143 ALA A N 1
ATOM 1175 C CA . ALA A 1 143 ? -9.922 7.623 9.581 1.00 93.38 143 ALA A CA 1
ATOM 1176 C C . ALA A 1 143 ? -11.002 8.600 10.078 1.00 93.38 143 ALA A C 1
ATOM 1178 O O . ALA A 1 143 ? -10.704 9.484 10.880 1.00 93.38 143 ALA A O 1
ATOM 1179 N N . PHE A 1 144 ? -12.252 8.450 9.624 1.00 93.50 144 PHE A N 1
ATOM 1180 C CA . PHE A 1 144 ? -13.389 9.205 10.151 1.00 93.50 144 PHE A CA 1
ATOM 1181 C C . PHE A 1 144 ? -13.609 8.907 11.638 1.00 93.50 144 PHE A C 1
ATOM 1183 O O . PHE A 1 144 ? -13.568 9.837 12.438 1.00 93.50 144 PHE A O 1
ATOM 1190 N N . ALA A 1 145 ? -13.735 7.629 12.006 1.00 92.06 145 ALA A N 1
ATOM 1191 C CA . ALA A 1 145 ? -13.947 7.190 13.382 1.00 92.06 145 ALA A CA 1
ATOM 1192 C C . ALA A 1 145 ? -12.833 7.666 14.324 1.00 92.06 145 ALA A C 1
ATOM 1194 O O . ALA A 1 145 ? -13.121 8.159 15.410 1.00 92.06 145 ALA A O 1
ATOM 1195 N N . ILE A 1 146 ? -11.564 7.590 13.909 1.00 93.06 146 ILE A N 1
ATOM 1196 C CA . ILE A 1 146 ? -10.445 8.067 14.730 1.00 93.06 146 ILE A CA 1
ATOM 1197 C C . ILE A 1 146 ? -10.546 9.579 14.969 1.00 93.06 146 ILE A C 1
ATOM 1199 O O . ILE A 1 146 ? -10.376 10.027 16.099 1.00 93.06 146 ILE A O 1
ATOM 1203 N N . ARG A 1 147 ? -10.863 10.369 13.935 1.00 91.00 147 ARG A N 1
ATOM 1204 C CA . ARG A 1 147 ? -10.983 11.829 14.074 1.00 91.00 147 ARG A CA 1
ATOM 1205 C C . ARG A 1 147 ? -12.170 12.249 14.941 1.00 91.00 147 ARG A C 1
ATOM 1207 O O . ARG A 1 147 ? -12.058 13.226 15.675 1.00 91.00 147 ARG A O 1
ATOM 1214 N N . THR A 1 148 ? -13.302 11.552 14.842 1.00 91.12 148 THR A N 1
ATOM 1215 C CA . THR A 1 148 ? -14.536 11.927 15.552 1.00 91.12 148 THR A CA 1
ATOM 1216 C C . THR A 1 148 ? -14.616 11.357 16.960 1.00 91.12 148 THR A C 1
ATOM 1218 O O . THR A 1 148 ? -15.115 12.026 17.857 1.00 91.12 148 THR A O 1
ATOM 1221 N N . GLU A 1 149 ? -14.152 10.123 17.155 1.00 91.25 149 GLU A N 1
ATOM 1222 C CA . GLU A 1 149 ? -14.306 9.382 18.411 1.00 91.25 149 GLU A CA 1
ATOM 1223 C C . GLU A 1 149 ? -13.036 9.442 19.289 1.00 91.25 149 GLU A C 1
ATOM 1225 O O . GLU A 1 149 ? -13.081 9.008 20.435 1.00 91.25 149 GLU A O 1
ATOM 1230 N N . LYS A 1 150 ? -11.915 9.975 18.769 1.00 89.31 150 LYS A N 1
ATOM 1231 C CA . LYS A 1 150 ? -10.615 10.155 19.457 1.00 89.31 150 LYS A CA 1
ATOM 1232 C C . LYS A 1 150 ? -10.186 8.956 20.335 1.00 89.31 150 LYS A C 1
ATOM 1234 O O . LYS A 1 150 ? -9.949 9.121 21.533 1.00 89.31 150 LYS A O 1
ATOM 1239 N N . PRO A 1 151 ? -10.062 7.744 19.755 1.00 90.69 151 PRO A N 1
ATOM 1240 C CA . PRO A 1 151 ? -9.680 6.532 20.476 1.00 90.69 151 PRO A CA 1
ATOM 1241 C C . PRO A 1 151 ? -8.374 6.698 21.256 1.00 90.69 151 PRO A C 1
ATOM 1243 O O . PRO A 1 151 ? -7.375 7.166 20.710 1.00 90.69 151 PRO A O 1
ATOM 1246 N N . ARG A 1 152 ? -8.358 6.244 22.513 1.00 91.31 152 ARG A N 1
ATOM 1247 C CA . ARG A 1 152 ? -7.257 6.481 23.464 1.00 91.31 152 ARG A CA 1
ATOM 1248 C C . ARG A 1 152 ? -5.882 6.024 22.965 1.00 91.31 152 ARG A C 1
ATOM 1250 O O . ARG A 1 152 ? -4.886 6.686 23.243 1.00 91.31 152 ARG A O 1
ATOM 1257 N N . TYR A 1 153 ? -5.817 4.905 22.243 1.00 90.06 153 TYR A N 1
ATOM 1258 C CA . TYR A 1 153 ? -4.559 4.275 21.831 1.00 90.06 153 TYR A CA 1
ATOM 1259 C C . TYR A 1 153 ? -4.254 4.376 20.328 1.00 90.06 153 TYR A C 1
ATOM 1261 O O . TYR A 1 153 ? -3.211 3.886 19.883 1.00 90.06 153 TYR A O 1
ATOM 1269 N N . ASN A 1 154 ? -5.103 5.022 19.521 1.00 89.81 154 ASN A N 1
ATOM 1270 C CA . ASN A 1 154 ? -4.721 5.362 18.148 1.00 89.81 154 ASN A CA 1
ATOM 1271 C C . ASN A 1 154 ? -3.821 6.599 18.168 1.00 89.81 154 ASN A C 1
ATOM 1273 O O . ASN A 1 154 ? -4.242 7.672 18.581 1.00 89.81 154 ASN A O 1
ATOM 1277 N N . VAL A 1 155 ? -2.584 6.459 17.689 1.00 76.00 155 VAL A N 1
ATOM 1278 C CA . VAL A 1 155 ? -1.641 7.585 17.551 1.00 76.00 155 VAL A CA 1
ATOM 1279 C C . VAL A 1 155 ? -1.783 8.247 16.175 1.00 76.00 155 VAL A C 1
ATOM 1281 O O . VAL A 1 155 ? -1.788 9.469 16.048 1.00 76.00 155 VAL A O 1
ATOM 1284 N N . THR A 1 156 ? -1.941 7.443 15.122 1.00 64.31 156 THR A N 1
ATOM 1285 C CA . THR A 1 156 ? -2.148 7.916 13.746 1.00 64.31 156 THR A CA 1
ATOM 1286 C C . THR A 1 156 ? -3.580 8.432 13.569 1.00 64.31 156 THR A C 1
ATOM 1288 O O . THR A 1 156 ? -4.515 7.776 14.014 1.00 64.31 156 THR A O 1
ATOM 1291 N N . HIS A 1 157 ? -3.746 9.589 12.912 1.00 60.16 157 HIS A N 1
ATOM 1292 C CA . HIS A 1 157 ? -5.019 10.313 12.706 1.00 60.16 157 HIS A CA 1
ATOM 1293 C C . HIS A 1 157 ? -5.682 10.920 13.954 1.00 60.16 157 HIS A C 1
ATOM 1295 O O . HIS A 1 157 ? -6.748 11.516 13.825 1.00 60.16 157 HIS A O 1
ATOM 1301 N N . ASN A 1 158 ? -5.050 10.821 15.126 1.00 59.59 158 ASN A N 1
ATOM 1302 C CA . ASN A 1 158 ? -5.562 11.372 16.387 1.00 59.59 158 ASN A CA 1
ATOM 1303 C C . ASN A 1 158 ? -4.940 12.735 16.754 1.00 59.59 158 ASN A C 1
ATOM 1305 O O . ASN A 1 158 ? -5.166 13.259 17.840 1.00 59.59 158 ASN A O 1
ATOM 1309 N N . GLN A 1 159 ? -4.124 13.308 15.863 1.00 54.00 159 GLN A N 1
ATOM 1310 C CA . GLN A 1 159 ? -3.642 14.678 16.018 1.00 54.00 159 GLN A CA 1
ATOM 1311 C C . GLN A 1 159 ? -4.616 15.623 15.326 1.00 54.00 159 GLN A C 1
ATOM 1313 O O . GLN A 1 159 ? -4.901 15.463 14.136 1.00 54.00 159 GLN A O 1
ATOM 1318 N N . ASP A 1 160 ? -5.124 16.589 16.089 1.00 48.34 160 ASP A N 1
ATOM 1319 C CA . ASP A 1 160 ? -5.810 17.744 15.531 1.00 48.34 160 ASP A CA 1
ATOM 1320 C C . ASP A 1 160 ? -4.848 18.402 14.530 1.00 48.34 160 ASP A C 1
ATOM 1322 O O . ASP A 1 160 ? -3.679 18.639 14.843 1.00 48.34 160 ASP A O 1
ATOM 1326 N N . ALA A 1 161 ? -5.314 18.633 13.300 1.00 42.84 161 ALA A N 1
ATOM 1327 C CA . ALA A 1 161 ? -4.625 19.542 12.400 1.00 42.84 161 ALA A CA 1
ATOM 1328 C C . ALA A 1 161 ? -4.619 20.909 13.096 1.00 42.84 161 ALA A C 1
ATOM 1330 O O . ALA A 1 161 ? -5.668 21.547 13.190 1.00 42.84 161 ALA A O 1
ATOM 1331 N N . ALA A 1 162 ? -3.476 21.268 13.681 1.00 35.66 162 ALA A N 1
ATOM 1332 C CA . ALA A 1 162 ? -3.227 22.597 14.220 1.00 35.66 162 ALA A CA 1
ATOM 1333 C C . ALA A 1 162 ? -3.216 23.632 13.090 1.00 35.66 162 ALA A C 1
ATOM 1335 O O . ALA A 1 162 ? -2.711 23.295 11.991 1.00 35.66 162 ALA A O 1
#

Solvent-accessible surface area (backbone atoms only — not comparable to full-atom values): 9376 Å² total; per-residue (Å²): 134,83,78,78,72,70,99,59,76,42,46,41,71,81,48,98,88,50,86,71,75,39,67,47,77,82,60,87,64,48,41,65,44,58,36,91,95,42,69,77,29,55,43,77,76,43,72,50,51,71,66,58,47,51,50,52,53,50,51,54,52,50,51,51,51,50,52,52,51,52,52,50,53,51,50,51,52,52,52,61,62,29,65,36,56,13,24,30,34,41,32,16,30,88,88,64,50,49,39,37,68,47,72,36,74,55,52,70,65,52,49,57,51,38,62,75,72,38,91,66,41,85,53,54,72,42,78,50,76,47,79,30,68,24,36,64,56,21,50,54,51,39,51,48,48,31,58,77,64,55,25,73,68,40,73,77,65,52,65,78,87,124

pLDDT: mean 82.72, std 17.14, range [33.81, 97.5]

Secondary structure (DSSP, 8-state):
------SSPEEE--BTTB-S-EEEPPPTTEEEEEETTEEEEEEEEEEPPHHHHHHHHHHHHHHHHHHHHHHHHHHHHHHHHHTS-EEEEEEE-TT--EEEEEEESSHHHHHHHHHHH-TTGGG--EEEEEEESSHHHHHHHHHHHHHHH--TT--TT-S---

Foldseek 3Di:
DDPPDDPDFQFEDDDPPDHDRDGDDPDPQFDWAADPVGRSHIDGPGGHDPVRNVVVVVVVVVVVVVVVVVVVVVVVVVVVQFQQKKKWKWWAFPVRQTADIDMDSDVVVVLVVCVPPPPCNVRTDDMDMDIDRTPVVNVVVSLVCCCPRVHNHDPPSNDDPD

Nearest PDB structures (foldseek):
  1yd6-assembly1_D  TM=7.331E-01  e=5.450E-04  [Bacillus] caldotenax
  8jfu-assembly2_C  TM=6.124E-01  e=1.037E+00  Staphylococcus delphini
  8jg9-assembly1_F  TM=5.067E-01  e=4.879E+00  Staphylococcus delphini
  8fs7-assembly1_G  TM=2.652E-01  e=6.316E+00  Saccharomyces cerevisiae

Sequence (162 aa):
MFIDLPPGPIRMYEDPYDPPVSYSYPQPGFLYQPLADHPDYWVPVRALTQEEIEATESERARERRLQKAQEAARAEAREAADNRRTSVYRLRNEQGDLLYVGISATPPQRWAKHATEKEWWPEVVDLSLEWFATRTEALAMEAFAIRTEKPRYNVTHNQDAA